Protein 3FYN (pdb70)

Solvent-accessible surface area: 9708 Å² total

Foldseek 3Di:
DDPVVDQLVQKAFDALVCQVVQLVLCVVQVVVVFRFDSVLSSVVVCVCRVDCLQWTKIFGDDPPDGQWIWTKGWDADVQRGIAIEREDTDGHPVRPPPCSRLSRLVVRVVVCVVVVHRYYYYPDVSCVVNVDDDPPDDDDDDPDDDRSD

Structure (mmCIF, N/CA/C/O backbone):
data_3FYN
#
_entry.id   3FYN
#
_cell.length_a   57.827
_cell.length_b   62.374
_cell.length_c   37.247
_cell.angle_alpha   90.000
_cell.angle_beta   90.000
_cell.angle_gamma   90.000
#
_symmetry.space_group_name_H-M   'P 21 21 2'
#
loop_
_entity.id
_entity.type
_entity.pdbx_description
1 polymer 'Integron gene cassette protein HFX_CASS3'
2 non-polymer 'MAGNESIUM ION'
3 non-polymer 'ACETATE ION'
4 water water
#
loop_
_atom_site.group_PDB
_atom_site.id
_atom_site.type_symbol
_atom_site.label_atom_id
_atom_site.label_alt_id
_atom_site.label_comp_id
_atom_site.label_asym_id
_atom_site.label_entity_id
_atom_site.label_seq_id
_atom_site.pdbx_PDB_ins_code
_atom_site.Cartn_x
_atom_site.Cartn_y
_atom_site.Cartn_z
_atom_site.occupancy
_atom_site.B_iso_or_equiv
_atom_site.auth_seq_id
_atom_site.auth_comp_id
_atom_site.auth_asym_id
_atom_site.auth_atom_id
_atom_site.pdbx_PDB_model_num
ATOM 1 N N . ASN A 1 16 ? 34.845 28.146 32.224 1.00 47.83 -5 ASN A N 1
ATOM 2 C CA . ASN A 1 16 ? 34.973 27.059 31.257 1.00 47.36 -5 ASN A CA 1
ATOM 3 C C . ASN A 1 16 ? 34.564 27.476 29.848 1.00 42.81 -5 ASN A C 1
ATOM 4 O O . ASN A 1 16 ? 33.731 28.364 29.669 1.00 44.05 -5 ASN A O 1
ATOM 9 N N . LEU A 1 17 ? 35.156 26.826 28.850 1.00 36.49 -4 LEU A N 1
ATOM 10 C CA . LEU A 1 17 ? 34.921 27.178 27.455 1.00 32.08 -4 LEU A CA 1
ATOM 11 C C . LEU A 1 17 ? 33.641 26.553 26.914 1.00 29.23 -4 LEU A C 1
ATOM 12 O O . LEU A 1 17 ? 33.123 25.590 27.478 1.00 27.90 -4 LEU A O 1
ATOM 17 N N . TYR A 1 18 ? 33.146 27.109 25.812 1.00 27.18 -3 TYR A N 1
ATOM 18 C CA . TYR A 1 18 ? 31.872 26.696 25.230 1.00 26.69 -3 TYR A CA 1
ATOM 19 C C . TYR A 1 18 ? 31.811 25.194 24.957 1.00 24.98 -3 TYR A C 1
ATOM 20 O O . TYR A 1 18 ? 30.845 24.526 25.331 1.00 24.40 -3 TYR A O 1
ATOM 29 N N . PHE A 1 19 ? 32.848 24.663 24.314 1.00 25.22 -2 PHE A N 1
ATOM 30 C CA . PHE A 1 19 ? 32.856 23.255 23.926 1.00 25.14 -2 PHE A CA 1
ATOM 31 C C . PHE A 1 19 ? 32.904 22.337 25.142 1.00 25.91 -2 PHE A C 1
ATOM 32 O O . PHE A 1 19 ? 32.548 21.161 25.055 1.00 26.47 -2 PHE A O 1
ATOM 40 N N . GLN A 1 20 ? 33.336 22.884 26.274 1.00 26.52 -1 GLN A N 1
ATOM 41 C CA . GLN A 1 20 ? 33.447 22.121 27.512 1.00 28.64 -1 GLN A CA 1
ATOM 42 C C . GLN A 1 20 ? 32.118 22.088 28.255 1.00 28.34 -1 GLN A C 1
ATOM 43 O O . GLN A 1 20 ? 31.914 21.265 29.148 1.00 29.97 -1 GLN A O 1
ATOM 49 N N . GLY A 1 21 ? 31.213 22.982 27.870 1.00 26.28 0 GLY A N 1
ATOM 50 C CA . GLY A 1 21 ? 29.928 23.106 28.533 1.00 25.45 0 GLY A CA 1
ATOM 51 C C . GLY A 1 21 ? 28.856 22.247 27.897 1.00 23.65 0 GLY A C 1
ATOM 52 O O . GLY A 1 21 ? 29.141 21.391 27.059 1.00 24.38 0 GLY A O 1
ATOM 53 N N . LEU A 1 22 ? 27.609 22.491 28.283 1.00 20.49 1 LEU A N 1
ATOM 54 C CA . LEU A 1 22 ? 26.511 21.633 27.865 1.00 18.87 1 LEU A CA 1
ATOM 55 C C . LEU A 1 22 ? 25.599 22.242 26.799 1.00 18.37 1 LEU A C 1
ATOM 56 O O . LEU A 1 22 ? 24.687 21.587 26.327 1.00 18.94 1 LEU A O 1
ATOM 61 N N A SER A 1 23 ? 25.845 23.494 26.430 0.70 20.53 2 SER A N 1
ATOM 62 N N B SER A 1 23 ? 25.856 23.486 26.411 0.30 19.27 2 SER A N 1
ATOM 63 C CA A SER A 1 23 ? 25.035 24.142 25.401 0.70 21.59 2 SER A CA 1
ATOM 64 C CA B SER A 1 23 ? 25.021 24.134 25.402 0.30 19.38 2 SER A CA 1
ATOM 65 C C A SER A 1 23 ? 24.976 23.368 24.076 0.70 18.87 2 SER A C 1
ATOM 66 C C B SER A 1 23 ? 24.976 23.387 24.061 0.30 18.62 2 SER A C 1
ATOM 67 O O A SER A 1 23 ? 23.918 23.277 23.463 0.70 19.20 2 SER A O 1
ATOM 68 O O B SER A 1 23 ? 23.929 23.339 23.421 0.30 19.03 2 SER A O 1
ATOM 73 N N . PRO A 1 24 ? 26.108 22.806 23.621 1.00 17.89 3 PRO A N 1
ATOM 74 C CA . PRO A 1 24 ? 26.009 22.041 22.372 1.00 19.44 3 PRO A CA 1
ATOM 75 C C . PRO A 1 24 ? 25.149 20.790 22.512 1.00 19.14 3 PRO A C 1
ATOM 76 O O . PRO A 1 24 ? 24.797 20.179 21.503 1.00 21.57 3 PRO A O 1
ATOM 80 N N . GLN A 1 25 ? 24.825 20.411 23.746 1.00 16.55 4 GLN A N 1
ATOM 81 C CA . GLN A 1 25 ? 24.039 19.205 23.995 1.00 16.48 4 GLN A CA 1
ATOM 82 C C . GLN A 1 25 ? 22.542 19.412 23.791 1.00 15.21 4 GLN A C 1
ATOM 83 O O . GLN A 1 25 ? 21.774 18.452 23.802 1.00 19.13 4 GLN A O 1
ATOM 89 N N . VAL A 1 26 ? 22.121 20.658 23.609 1.00 11.71 5 VAL A N 1
ATOM 90 C CA . VAL A 1 26 ? 20.705 20.935 23.399 1.00 11.59 5 VAL A CA 1
ATOM 91 C C . VAL A 1 26 ? 20.481 21.278 21.930 1.00 13.09 5 VAL A C 1
ATOM 92 O O . VAL A 1 26 ? 20.993 22.285 21.440 1.00 17.17 5 VAL A O 1
ATOM 96 N N . ARG A 1 27 ? 19.724 20.435 21.230 1.00 11.43 6 ARG A N 1
ATOM 97 C CA . ARG A 1 27 ? 19.592 20.547 19.782 1.00 11.07 6 ARG A CA 1
ATOM 98 C C . ARG A 1 27 ? 18.139 20.671 19.353 1.00 11.22 6 ARG A C 1
ATOM 99 O O . ARG A 1 27 ? 17.232 20.186 20.029 1.00 11.19 6 ARG A O 1
ATOM 107 N N . THR A 1 28 ? 17.920 21.306 18.210 1.00 12.25 7 THR A N 1
ATOM 108 C CA . THR A 1 28 ? 16.567 21.444 17.697 1.00 13.76 7 THR A CA 1
ATOM 109 C C . THR A 1 28 ? 16.011 20.073 17.319 1.00 14.14 7 THR A C 1
ATOM 110 O O . THR A 1 28 ? 16.737 19.202 16.834 1.00 16.10 7 THR A O 1
ATOM 114 N N . ALA A 1 29 ? 14.720 19.881 17.565 1.00 13.02 8 ALA A N 1
ATOM 115 C CA . ALA A 1 29 ? 14.057 18.625 17.237 1.00 14.76 8 ALA A CA 1
ATOM 116 C C . ALA A 1 29 ? 13.394 18.716 15.868 1.00 20.12 8 ALA A C 1
ATOM 117 O O . ALA A 1 29 ? 12.942 19.782 15.459 1.00 22.93 8 ALA A O 1
ATOM 119 N N A HIS A 1 30 ? 13.355 17.590 15.162 0.50 20.65 9 HIS A N 1
ATOM 120 N N B HIS A 1 30 ? 13.335 17.591 15.166 0.50 20.53 9 HIS A N 1
ATOM 121 C CA A HIS A 1 30 ? 12.731 17.515 13.845 0.50 22.44 9 HIS A CA 1
ATOM 122 C CA B HIS A 1 30 ? 12.684 17.545 13.865 0.50 22.43 9 HIS A CA 1
ATOM 123 C C A HIS A 1 30 ? 11.680 16.409 13.821 0.50 20.38 9 HIS A C 1
ATOM 124 C C B HIS A 1 30 ? 11.700 16.386 13.808 0.50 19.61 9 HIS A C 1
ATOM 125 O O A HIS A 1 30 ? 11.521 15.676 14.796 0.50 19.37 9 HIS A O 1
ATOM 126 O O B HIS A 1 30 ? 11.605 15.596 14.746 0.50 17.34 9 HIS A O 1
ATOM 139 N N . ILE A 1 31 ? 10.969 16.289 12.703 1.00 21.38 10 ILE A N 1
ATOM 140 C CA . ILE A 1 31 ? 9.900 15.308 12.575 1.00 20.67 10 ILE A CA 1
ATOM 141 C C . ILE A 1 31 ? 10.369 13.879 12.870 1.00 19.32 10 ILE A C 1
ATOM 142 O O . ILE A 1 31 ? 9.633 13.090 13.461 1.00 18.97 10 ILE A O 1
ATOM 147 N N . GLY A 1 32 ? 11.600 13.558 12.486 1.00 16.82 11 GLY A N 1
ATOM 148 C CA . GLY A 1 32 ? 12.132 12.224 12.702 1.00 17.67 11 GLY A CA 1
ATOM 149 C C . GLY A 1 32 ? 12.335 11.890 14.169 1.00 15.89 11 GLY A C 1
ATOM 150 O O . GLY A 1 32 ? 12.547 10.730 14.533 1.00 17.50 11 GLY A O 1
ATOM 151 N N . ASP A 1 33 ? 12.271 12.909 15.019 1.00 14.77 12 ASP A N 1
ATOM 152 C CA . ASP A 1 33 ? 12.469 12.726 16.455 1.00 12.37 12 ASP A CA 1
ATOM 153 C C . ASP A 1 33 ? 11.189 12.365 17.193 1.00 11.97 12 ASP A C 1
ATOM 154 O O . ASP A 1 33 ? 11.218 12.133 18.408 1.00 11.73 12 ASP A O 1
ATOM 159 N N . VAL A 1 34 ? 10.067 12.341 16.483 1.00 14.68 13 VAL A N 1
ATOM 160 C CA . VAL A 1 34 ? 8.784 12.112 17.148 1.00 13.84 13 VAL A CA 1
ATOM 161 C C . VAL A 1 34 ? 8.755 10.809 17.963 1.00 13.58 13 VAL A C 1
ATOM 162 O O . VAL A 1 34 ? 8.293 10.804 19.100 1.00 13.27 13 VAL A O 1
ATOM 166 N N . PRO A 1 35 ? 9.262 9.702 17.399 1.00 14.13 14 PRO A N 1
ATOM 167 C CA . PRO A 1 35 ? 9.231 8.491 18.225 1.00 14.83 14 PRO A CA 1
ATOM 168 C C . PRO A 1 35 ? 9.976 8.639 19.556 1.00 14.28 14 PRO A C 1
ATOM 169 O O . PRO A 1 35 ? 9.483 8.162 20.579 1.00 15.99 14 PRO A O 1
ATOM 173 N N . VAL A 1 36 ? 11.140 9.284 19.547 1.00 12.98 15 VAL A N 1
ATOM 174 C CA . VAL A 1 36 ? 11.883 9.492 20.785 1.00 12.99 15 VAL A CA 1
ATOM 175 C C . VAL A 1 36 ? 11.177 10.498 21.705 1.00 12.87 15 VAL A C 1
ATOM 176 O O . VAL A 1 36 ? 11.129 10.309 22.923 1.00 12.24 15 VAL A O 1
ATOM 180 N N . LEU A 1 37 ? 10.607 11.553 21.125 1.00 12.44 16 LEU A N 1
ATOM 181 C CA . LEU A 1 37 ? 9.861 12.529 21.918 1.00 10.67 16 LEU A CA 1
ATOM 182 C C . LEU A 1 37 ? 8.682 11.878 22.636 1.00 11.09 16 LEU A C 1
ATOM 183 O O . LEU A 1 37 ? 8.412 12.162 23.805 1.00 11.11 16 LEU A O 1
ATOM 188 N N . VAL A 1 38 ? 7.981 11.002 21.927 1.00 11.48 17 VAL A N 1
ATOM 189 C CA . VAL A 1 38 ? 6.855 10.290 22.514 1.00 12.28 17 VAL A CA 1
ATOM 190 C C . VAL A 1 38 ? 7.299 9.383 23.666 1.00 13.51 17 VAL A C 1
ATOM 191 O O . VAL A 1 38 ? 6.643 9.338 24.706 1.00 13.73 17 VAL A O 1
ATOM 195 N N A ARG A 1 39 ? 8.411 8.670 23.487 0.71 13.75 18 ARG A N 1
ATOM 196 N N B ARG A 1 39 ? 8.411 8.674 23.487 0.29 14.44 18 ARG A N 1
ATOM 197 C CA A ARG A 1 39 ? 8.926 7.841 24.571 0.71 14.70 18 ARG A CA 1
ATOM 198 C CA B ARG A 1 39 ? 8.944 7.834 24.558 0.29 15.43 18 ARG A CA 1
ATOM 199 C C A ARG A 1 39 ? 9.286 8.682 25.789 0.71 14.02 18 ARG A C 1
ATOM 200 C C B ARG A 1 39 ? 9.337 8.651 25.784 0.29 14.35 18 ARG A C 1
ATOM 201 O O A ARG A 1 39 ? 8.959 8.325 26.922 0.71 14.83 18 ARG A O 1
ATOM 202 O O B ARG A 1 39 ? 9.078 8.247 26.918 0.29 14.31 18 ARG A O 1
ATOM 217 N N . LEU A 1 40 ? 9.966 9.798 25.555 1.00 13.80 19 LEU A N 1
ATOM 218 C CA . LEU A 1 40 ? 10.376 10.659 26.654 1.00 12.96 19 LEU A CA 1
ATOM 219 C C . LEU A 1 40 ? 9.159 11.233 27.382 1.00 12.27 19 LEU A C 1
ATOM 220 O O . LEU A 1 40 ? 9.112 11.244 28.613 1.00 13.84 19 LEU A O 1
ATOM 233 N N A SER A 1 42 ? 6.280 9.903 27.498 0.50 13.33 21 SER A N 1
ATOM 234 N N B SER A 1 42 ? 6.282 9.909 27.490 0.50 13.81 21 SER A N 1
ATOM 235 C CA A SER A 1 42 ? 5.656 8.771 28.179 0.50 14.62 21 SER A CA 1
ATOM 236 C CA B SER A 1 42 ? 5.668 8.772 28.161 0.50 15.55 21 SER A CA 1
ATOM 237 C C A SER A 1 42 ? 6.360 8.479 29.499 0.50 14.47 21 SER A C 1
ATOM 238 C C B SER A 1 42 ? 6.357 8.521 29.498 0.50 14.77 21 SER A C 1
ATOM 239 O O A SER A 1 42 ? 5.717 8.153 30.500 0.50 15.50 21 SER A O 1
ATOM 240 O O B SER A 1 42 ? 5.700 8.275 30.511 0.50 15.42 21 SER A O 1
ATOM 245 N N . GLU A 1 43 ? 7.684 8.600 29.502 1.00 14.50 22 GLU A N 1
ATOM 246 C CA . GLU A 1 43 ? 8.453 8.394 30.727 1.00 16.24 22 GLU A CA 1
ATOM 247 C C . GLU A 1 43 ? 8.124 9.481 31.743 1.00 16.94 22 GLU A C 1
ATOM 248 O O . GLU A 1 43 ? 7.920 9.208 32.927 1.00 19.20 22 GLU A O 1
ATOM 254 N N . PHE A 1 44 ? 8.082 10.718 31.257 1.00 16.02 23 PHE A N 1
ATOM 255 C CA . PHE A 1 44 ? 7.742 11.892 32.050 1.00 15.14 23 PHE A CA 1
ATOM 256 C C . PHE A 1 44 ? 6.383 11.677 32.723 1.00 16.57 23 PHE A C 1
ATOM 257 O O . PHE A 1 44 ? 6.224 11.883 33.929 1.00 16.68 23 PHE A O 1
ATOM 265 N N . TYR A 1 45 ? 5.407 11.239 31.938 1.00 16.65 24 TYR A N 1
ATOM 266 C CA . TYR A 1 45 ? 4.077 10.968 32.466 1.00 17.53 24 TYR A CA 1
ATOM 267 C C . TYR A 1 45 ? 4.029 9.784 33.432 1.00 19.36 24 TYR A C 1
ATOM 268 O O . TYR A 1 45 ? 3.332 9.834 34.452 1.00 19.83 24 TYR A O 1
ATOM 277 N N A GLN A 1 46 ? 4.766 8.725 33.120 0.51 21.73 25 GLN A N 1
ATOM 278 N N B GLN A 1 46 ? 4.762 8.722 33.113 0.49 20.81 25 GLN A N 1
ATOM 279 C CA A GLN A 1 46 ? 4.782 7.552 33.988 0.51 25.68 25 GLN A CA 1
ATOM 280 C CA B GLN A 1 46 ? 4.798 7.547 33.980 0.49 23.84 25 GLN A CA 1
ATOM 281 C C A GLN A 1 46 ? 5.362 7.898 35.356 0.51 26.65 25 GLN A C 1
ATOM 282 C C B GLN A 1 46 ? 5.347 7.914 35.353 0.49 25.48 25 GLN A C 1
ATOM 283 O O A GLN A 1 46 ? 4.920 7.371 36.376 0.51 27.11 25 GLN A O 1
ATOM 284 O O B GLN A 1 46 ? 4.871 7.419 36.373 0.49 25.56 25 GLN A O 1
ATOM 295 N N . GLU A 1 47 ? 6.344 8.794 35.373 1.00 27.74 26 GLU A N 1
ATOM 296 C CA . GLU A 1 47 ? 6.962 9.223 36.624 1.00 29.82 26 GLU A CA 1
ATOM 297 C C . GLU A 1 47 ? 5.945 9.921 37.521 1.00 32.79 26 GLU A C 1
ATOM 298 O O . GLU A 1 47 ? 6.064 9.897 38.748 1.00 34.13 26 GLU A O 1
ATOM 304 N N . ALA A 1 48 ? 4.943 10.538 36.902 1.00 33.21 27 ALA A N 1
ATOM 305 C CA . ALA A 1 48 ? 3.887 11.217 37.642 1.00 34.40 27 ALA A CA 1
ATOM 306 C C . ALA A 1 48 ? 2.717 10.275 37.924 1.00 35.29 27 ALA A C 1
ATOM 307 O O . ALA A 1 48 ? 1.754 10.650 38.592 1.00 37.28 27 ALA A O 1
ATOM 309 N N . GLY A 1 49 ? 2.808 9.052 37.410 1.00 33.60 28 GLY A N 1
ATOM 310 C CA . GLY A 1 49 ? 1.785 8.046 37.636 1.00 32.86 28 GLY A CA 1
ATOM 311 C C . GLY A 1 49 ? 0.676 8.059 36.599 1.00 32.43 28 GLY A C 1
ATOM 312 O O . GLY A 1 49 ? -0.406 7.517 36.829 1.00 33.07 28 GLY A O 1
ATOM 313 N N . PHE A 1 50 ? 0.944 8.675 35.451 1.00 30.85 29 PHE A N 1
ATOM 314 C CA . PHE A 1 50 ? -0.054 8.766 34.391 1.00 30.24 29 PHE A CA 1
ATOM 315 C C . PHE A 1 50 ? 0.300 7.888 33.200 1.00 28.98 29 PHE A C 1
ATOM 316 O O . PHE A 1 50 ? 1.474 7.661 32.902 1.00 28.60 29 PHE A O 1
ATOM 324 N N . ALA A 1 51 ? -0.728 7.406 32.514 1.00 27.23 30 ALA A N 1
ATOM 325 C CA . ALA A 1 51 ? -0.544 6.691 31.264 1.00 26.97 30 ALA A CA 1
ATOM 326 C C . ALA A 1 51 ? -0.777 7.673 30.127 1.00 25.91 30 ALA A C 1
ATOM 327 O O . ALA A 1 51 ? -1.741 8.433 30.143 1.00 31.16 30 ALA A O 1
ATOM 329 N N . LEU A 1 52 ? 0.116 7.660 29.147 1.00 22.01 31 LEU A N 1
ATOM 330 C CA . LEU A 1 52 ? 0.038 8.585 28.031 1.00 19.24 31 LEU A CA 1
ATOM 331 C C . LEU A 1 52 ? -0.326 7.840 26.757 1.00 17.89 31 LEU A C 1
ATOM 332 O O . LEU A 1 52 ? 0.433 6.992 26.296 1.00 18.66 31 LEU A O 1
ATOM 337 N N . PRO A 1 53 ? -1.500 8.142 26.188 1.00 17.41 32 PRO A N 1
ATOM 338 C CA . PRO A 1 53 ? -1.888 7.528 24.913 1.00 17.60 32 PRO A CA 1
ATOM 339 C C . PRO A 1 53 ? -0.910 7.888 23.799 1.00 17.63 32 PRO A C 1
ATOM 340 O O . PRO A 1 53 ? -0.601 9.064 23.581 1.00 16.99 32 PRO A O 1
ATOM 344 N N A HIS A 1 54 ? -0.438 6.853 23.111 0.47 18.85 33 HIS A N 1
ATOM 345 N N B HIS A 1 54 ? -0.411 6.889 23.083 0.53 19.27 33 HIS A N 1
ATOM 346 C CA A HIS A 1 54 ? 0.532 6.969 22.031 0.47 19.12 33 HIS A CA 1
ATOM 347 C CA B HIS A 1 54 ? 0.606 7.161 22.073 0.53 19.65 33 HIS A CA 1
ATOM 348 C C A HIS A 1 54 ? 0.065 7.931 20.943 0.47 17.57 33 HIS A C 1
ATOM 349 C C B HIS A 1 54 ? 0.095 7.947 20.864 0.53 17.86 33 HIS A C 1
ATOM 350 O O A HIS A 1 54 ? 0.784 8.857 20.566 0.47 15.77 33 HIS A O 1
ATOM 351 O O B HIS A 1 54 ? 0.820 8.783 20.324 0.53 16.12 33 HIS A O 1
ATOM 364 N N . ASP A 1 55 ? -1.144 7.695 20.443 1.00 16.87 34 ASP A N 1
ATOM 365 C CA . ASP A 1 55 ? -1.720 8.487 19.361 1.00 17.07 34 ASP A CA 1
ATOM 366 C C . ASP A 1 55 ? -1.782 9.975 19.709 1.00 14.95 34 ASP A C 1
ATOM 367 O O . ASP A 1 55 ? -1.427 10.820 18.892 1.00 15.02 34 ASP A O 1
ATOM 372 N N . ALA A 1 56 ? -2.244 10.284 20.918 1.00 13.74 35 ALA A N 1
ATOM 373 C CA . ALA A 1 56 ? -2.392 11.671 21.351 1.00 14.73 35 ALA A CA 1
ATOM 374 C C . ALA A 1 56 ? -1.038 12.372 21.416 1.00 13.75 35 ALA A C 1
ATOM 375 O O . ALA A 1 56 ? -0.910 13.538 21.037 1.00 15.28 35 ALA A O 1
ATOM 377 N N . ALA A 1 57 ? -0.029 11.658 21.903 1.00 12.07 36 ALA A N 1
ATOM 378 C CA . ALA A 1 57 ? 1.316 12.212 21.985 1.00 13.47 36 ALA A CA 1
ATOM 379 C C . ALA A 1 57 ? 1.878 12.496 20.593 1.00 12.74 36 ALA A C 1
ATOM 380 O O . ALA A 1 57 ? 2.436 13.568 20.347 1.00 12.79 36 ALA A O 1
ATOM 382 N N . ILE A 1 58 ? 1.729 11.534 19.687 1.00 10.98 37 ILE A N 1
ATOM 383 C CA . ILE A 1 58 ? 2.180 11.705 18.311 1.00 12.83 37 ILE A CA 1
ATOM 384 C C . ILE A 1 58 ? 1.503 12.920 17.691 1.00 14.69 37 ILE A C 1
ATOM 385 O O . ILE A 1 58 ? 2.155 13.781 17.090 1.00 14.29 37 ILE A O 1
ATOM 390 N N . ARG A 1 59 ? 0.187 12.987 17.851 1.00 15.74 38 ARG A N 1
ATOM 391 C CA . ARG A 1 59 ? -0.595 14.088 17.307 1.00 16.97 38 ARG A CA 1
ATOM 392 C C . ARG A 1 59 ? -0.072 15.443 17.792 1.00 16.29 38 ARG A C 1
ATOM 393 O O . ARG A 1 59 ? 0.114 16.371 16.997 1.00 15.43 38 ARG A O 1
ATOM 401 N N . ALA A 1 60 ? 0.176 15.548 19.093 1.00 14.06 39 ALA A N 1
ATOM 402 C CA . ALA A 1 60 ? 0.615 16.805 19.691 1.00 14.41 39 ALA A CA 1
ATOM 403 C C . ALA A 1 60 ? 1.990 17.236 19.186 1.00 13.57 39 ALA A C 1
ATOM 404 O O . ALA A 1 60 ? 2.177 18.388 18.782 1.00 14.53 39 ALA A O 1
ATOM 406 N N . PHE A 1 61 ? 2.953 16.319 19.200 1.00 10.96 40 PHE A N 1
ATOM 407 C CA . PHE A 1 61 ? 4.298 16.668 18.755 1.00 11.50 40 PHE A CA 1
ATOM 408 C C . PHE A 1 61 ? 4.296 17.025 17.272 1.00 12.86 40 PHE A C 1
ATOM 409 O O . PHE A 1 61 ? 4.955 17.971 16.857 1.00 12.47 40 PHE A O 1
ATOM 417 N N . LYS A 1 62 ? 3.544 16.277 16.476 1.00 14.69 41 LYS A N 1
ATOM 418 C CA . LYS A 1 62 ? 3.476 16.559 15.051 1.00 14.59 41 LYS A CA 1
ATOM 419 C C . LYS A 1 62 ? 2.827 17.906 14.778 1.00 14.08 41 LYS A C 1
ATOM 420 O O . LYS A 1 62 ? 3.260 18.632 13.893 1.00 15.68 41 LYS A O 1
ATOM 426 N N . ALA A 1 63 ? 1.796 18.240 15.545 1.00 16.45 42 ALA A N 1
ATOM 427 C CA . ALA A 1 63 ? 1.128 19.523 15.380 1.00 17.64 42 ALA A CA 1
ATOM 428 C C . ALA A 1 63 ? 2.097 20.673 15.619 1.00 16.74 42 ALA A C 1
ATOM 429 O O . ALA A 1 63 ? 2.141 21.638 14.851 1.00 19.15 42 ALA A O 1
ATOM 431 N N . LEU A 1 64 ? 2.864 20.576 16.697 1.00 16.02 43 LEU A N 1
ATOM 432 C CA . LEU A 1 64 ? 3.776 21.641 17.061 1.00 16.20 43 LEU A CA 1
ATOM 433 C C . LEU A 1 64 ? 4.936 21.724 16.069 1.00 16.89 43 LEU A C 1
ATOM 434 O O . LEU A 1 64 ? 5.293 22.809 15.623 1.00 19.58 43 LEU A O 1
ATOM 439 N N . LEU A 1 65 ? 5.510 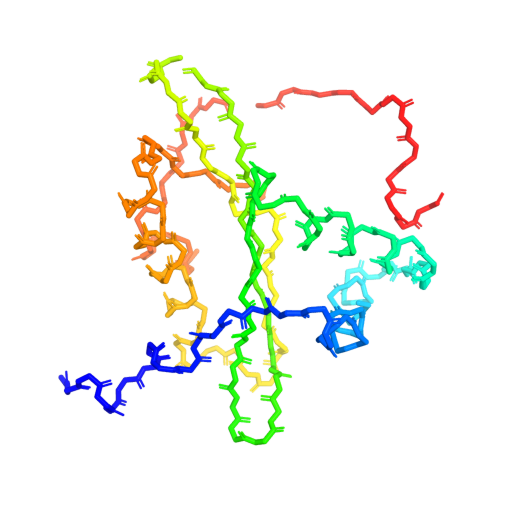20.578 15.708 1.00 17.56 44 LEU A N 1
ATOM 440 C CA . LEU A 1 65 ? 6.611 20.552 14.748 1.00 18.94 44 LEU A CA 1
ATOM 441 C C . LEU A 1 65 ? 6.176 21.008 13.356 1.00 21.04 44 LEU A C 1
ATOM 442 O O . LEU A 1 65 ? 6.991 21.489 12.573 1.00 22.34 44 LEU A O 1
ATOM 447 N N . GLY A 1 66 ? 4.890 20.861 13.052 1.00 20.19 45 GLY A N 1
ATOM 448 C CA . GLY A 1 66 ? 4.372 21.226 11.744 1.00 22.05 45 GLY A CA 1
ATOM 449 C C . GLY A 1 66 ? 4.057 22.702 11.589 1.00 22.91 45 GLY A C 1
ATOM 450 O O . GLY A 1 66 ? 3.865 23.194 10.476 1.00 25.05 45 GLY A O 1
ATOM 451 N N . LYS A 1 67 ? 4.010 23.419 12.705 1.00 21.87 46 LYS A N 1
ATOM 452 C CA . LYS A 1 67 ? 3.662 24.835 12.676 1.00 21.86 46 LYS A CA 1
ATOM 453 C C . LYS A 1 67 ? 4.562 25.626 13.618 1.00 19.79 46 LYS A C 1
ATOM 454 O O . LYS A 1 67 ? 4.230 25.821 14.782 1.00 18.30 46 LYS A O 1
ATOM 460 N N . PRO A 1 68 ? 5.722 26.067 13.114 1.00 20.41 47 PRO A N 1
ATOM 461 C CA . PRO A 1 68 ? 6.730 26.796 13.894 1.00 21.72 47 PRO A CA 1
ATOM 462 C C . PRO A 1 68 ? 6.174 28.024 14.612 1.00 21.17 47 PRO A C 1
ATOM 463 O O . PRO A 1 68 ? 6.727 28.428 15.634 1.00 21.28 47 PRO A O 1
ATOM 467 N N . ASP A 1 69 ? 5.093 28.601 14.097 1.00 20.34 48 ASP A N 1
ATOM 468 C CA . ASP A 1 69 ? 4.470 29.742 14.758 1.00 20.37 48 ASP A CA 1
ATOM 469 C C . ASP A 1 69 ? 3.987 29.373 16.154 1.00 19.05 48 ASP A C 1
ATOM 470 O O . ASP A 1 69 ? 3.852 30.235 17.023 1.00 21.51 48 ASP A O 1
ATOM 475 N N . LEU A 1 70 ? 3.726 28.086 16.363 1.00 14.78 49 LEU A N 1
ATOM 476 C CA . LEU A 1 70 ? 3.205 27.606 17.637 1.00 14.54 49 LEU A CA 1
ATOM 477 C C . LEU A 1 70 ? 4.296 27.461 18.690 1.00 13.45 49 LEU A C 1
ATOM 478 O O . LEU A 1 70 ? 4.020 27.487 19.885 1.00 14.68 49 LEU A O 1
ATOM 483 N N . GLY A 1 71 ? 5.538 27.302 18.251 1.00 13.45 50 GLY A N 1
ATOM 484 C CA . GLY A 1 71 ? 6.624 27.107 19.190 1.00 13.89 50 GLY A CA 1
ATOM 485 C C . GLY A 1 71 ? 7.723 26.217 18.655 1.00 11.23 50 GLY A C 1
ATOM 486 O O . GLY A 1 71 ? 7.829 26.008 17.444 1.00 12.79 50 GLY A O 1
ATOM 487 N N . ARG A 1 72 ? 8.542 25.698 19.564 1.00 10.92 51 ARG A N 1
ATOM 488 C CA . ARG A 1 72 ? 9.750 24.971 19.193 1.00 10.48 51 ARG A CA 1
ATOM 489 C C . ARG A 1 72 ? 10.016 23.866 20.195 1.00 9.35 51 ARG A C 1
ATOM 490 O O . ARG A 1 72 ? 9.650 23.978 21.358 1.00 10.14 51 ARG A O 1
ATOM 498 N N . ILE A 1 73 ? 10.696 22.817 19.744 1.00 9.68 52 ILE A N 1
ATOM 499 C CA . ILE A 1 73 ? 11.089 21.724 20.620 1.00 10.77 52 ILE A CA 1
ATOM 500 C C . ILE A 1 73 ? 12.589 21.487 20.477 1.00 9.56 52 ILE A C 1
ATOM 501 O O . ILE A 1 73 ? 13.125 21.527 19.370 1.00 9.56 52 ILE A O 1
ATOM 506 N N . TRP A 1 74 ? 13.260 21.262 21.603 1.00 10.62 53 TRP A N 1
ATOM 507 C CA . TRP A 1 74 ? 14.668 20.870 21.609 1.00 9.40 53 TRP A CA 1
ATOM 508 C C . TRP A 1 74 ? 14.820 19.534 22.321 1.00 10.35 53 TRP A C 1
ATOM 509 O O . TRP A 1 74 ? 14.076 19.238 23.261 1.00 12.01 53 TRP A O 1
ATOM 520 N N . LEU A 1 75 ? 15.792 18.740 21.877 1.00 9.47 54 LEU A N 1
ATOM 521 C CA . LEU A 1 75 ? 16.152 17.503 22.549 1.00 9.79 54 LEU A CA 1
ATOM 522 C C . LEU A 1 75 ? 17.455 17.723 23.291 1.00 10.29 54 LEU A C 1
ATOM 523 O O . LEU A 1 75 ? 18.292 18.527 22.873 1.00 11.52 54 LEU A O 1
ATOM 528 N N . ILE A 1 76 ? 17.610 17.012 24.400 1.00 9.98 55 ILE A N 1
ATOM 529 C CA . ILE A 1 76 ? 18.791 17.126 25.234 1.00 11.28 55 ILE A CA 1
ATOM 530 C C . ILE A 1 76 ? 19.580 15.846 25.059 1.00 14.85 55 ILE A C 1
ATOM 531 O O . ILE A 1 76 ? 19.083 14.760 25.353 1.00 16.45 55 ILE A O 1
ATOM 536 N N . ALA A 1 77 ? 20.799 15.983 24.551 1.00 17.33 56 ALA A N 1
ATOM 537 C CA . ALA A 1 77 ? 21.600 14.833 24.150 1.00 19.80 56 ALA A CA 1
ATOM 538 C C . ALA A 1 77 ? 22.705 14.500 25.140 1.00 22.87 56 ALA A C 1
ATOM 539 O O . ALA A 1 77 ? 23.307 15.382 25.744 1.00 25.04 56 ALA A O 1
ATOM 541 N N . GLU A 1 78 ? 22.959 13.209 25.295 1.00 22.09 57 GLU A N 1
ATOM 542 C CA . GLU A 1 78 ? 24.095 12.727 26.063 1.00 24.73 57 GLU A CA 1
ATOM 543 C C . GLU A 1 78 ? 24.590 11.479 25.349 1.00 25.03 57 GLU A C 1
ATOM 544 O O . GLU A 1 78 ? 23.859 10.500 25.238 1.00 26.18 57 GLU A O 1
ATOM 550 N N . GLY A 1 79 ? 25.819 11.518 24.843 1.00 27.73 58 GLY A N 1
ATOM 551 C CA . GLY A 1 79 ? 26.342 10.410 24.062 1.00 28.85 58 GLY A CA 1
ATOM 552 C C . GLY A 1 79 ? 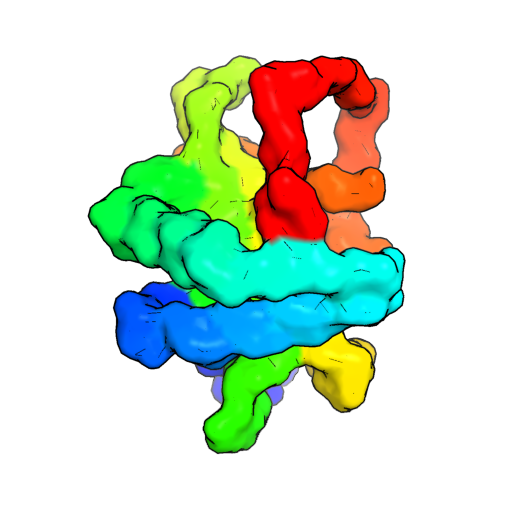25.502 10.145 22.824 1.00 28.87 58 GLY A C 1
ATOM 553 O O . GLY A 1 79 ? 25.274 11.045 22.015 1.00 31.50 58 GLY A O 1
ATOM 554 N N . THR A 1 80 ? 25.022 8.912 22.682 1.00 27.33 59 THR A N 1
ATOM 555 C CA . THR A 1 80 ? 24.214 8.536 21.523 1.00 26.89 59 THR A CA 1
ATOM 556 C C . THR A 1 80 ? 22.713 8.575 21.805 1.00 26.81 59 THR A C 1
ATOM 557 O O . THR A 1 80 ? 21.919 8.061 21.019 1.00 29.44 59 THR A O 1
ATOM 561 N N . GLU A 1 81 ? 22.329 9.184 22.920 1.00 24.62 60 GLU A N 1
ATOM 562 C CA . GLU A 1 81 ? 20.937 9.178 23.346 1.00 24.81 60 GLU A CA 1
ATOM 563 C C . GLU A 1 81 ? 20.394 10.569 23.615 1.00 18.73 60 GLU A C 1
ATOM 564 O O . GLU A 1 81 ? 21.105 11.450 24.092 1.00 19.61 60 GLU A O 1
ATOM 570 N N . SER A 1 82 ? 19.115 10.752 23.327 1.00 15.64 61 SER A N 1
ATOM 571 C CA . SER A 1 82 ? 18.396 11.890 23.862 1.00 13.45 61 SER A CA 1
ATOM 572 C C . SER A 1 82 ? 17.942 11.476 25.250 1.00 14.25 61 SER A C 1
ATOM 573 O O . SER A 1 82 ? 17.321 10.423 25.416 1.00 18.08 61 SER A O 1
ATOM 576 N N . VAL A 1 83 ? 18.266 12.293 26.245 1.00 12.76 62 VAL A N 1
ATOM 577 C CA . VAL A 1 83 ? 17.921 11.980 27.627 1.00 14.37 62 VAL A CA 1
ATOM 578 C C . VAL A 1 83 ? 16.927 12.980 28.208 1.00 15.25 62 VAL A C 1
ATOM 579 O O . VAL A 1 83 ? 16.621 12.944 29.396 1.00 18.18 62 VAL A O 1
ATOM 583 N N . GLY A 1 84 ? 16.428 13.876 27.367 1.00 13.21 63 GLY A N 1
ATOM 584 C CA . GLY A 1 84 ? 15.451 14.848 27.810 1.00 12.72 63 GLY A CA 1
ATOM 585 C C . GLY A 1 84 ? 14.951 15.701 26.668 1.00 11.29 63 GLY A C 1
ATOM 586 O O . GLY A 1 84 ? 15.416 15.577 25.535 1.00 11.36 63 GLY A O 1
ATOM 587 N N . TYR A 1 85 ? 13.986 16.566 26.963 1.00 9.52 64 TYR A N 1
ATOM 588 C CA . TYR A 1 85 ? 13.494 17.499 25.965 1.00 9.10 64 TYR A CA 1
ATOM 589 C C . TYR A 1 85 ? 12.853 18.695 26.632 1.00 9.40 64 TYR A C 1
ATOM 590 O O . TYR A 1 85 ? 12.541 18.675 27.827 1.00 11.59 64 TYR A O 1
ATOM 599 N N . ILE A 1 86 ? 12.677 19.749 25.853 1.00 8.29 65 ILE A N 1
ATOM 600 C CA . ILE A 1 86 ? 12.032 20.955 26.350 1.00 8.12 65 ILE A CA 1
ATOM 601 C C . ILE A 1 86 ? 11.192 21.557 25.240 1.00 8.96 65 ILE A C 1
ATOM 602 O O . ILE A 1 86 ? 11.593 21.565 24.070 1.00 8.87 65 ILE A O 1
ATOM 607 N N . VAL A 1 87 ? 10.014 22.046 25.611 1.00 9.27 66 VAL A N 1
ATOM 608 C CA . VAL A 1 87 ? 9.069 22.581 24.651 1.00 9.61 66 VAL A CA 1
ATOM 609 C C . VAL A 1 87 ? 8.783 24.041 24.950 1.00 9.17 66 VAL A C 1
ATOM 610 O O . VAL A 1 87 ? 8.426 24.392 26.070 1.00 9.74 66 VAL A O 1
ATOM 614 N N . LEU A 1 88 ? 8.948 24.883 23.938 1.00 8.50 67 LEU A N 1
ATOM 615 C CA . LEU A 1 88 ? 8.574 26.291 24.009 1.00 8.22 67 LEU A CA 1
ATOM 616 C C . LEU A 1 88 ? 7.287 26.503 23.221 1.00 9.37 67 LEU A C 1
ATOM 617 O O . LEU A 1 88 ? 7.206 26.143 22.047 1.00 10.12 67 LEU A O 1
ATOM 622 N N . THR A 1 89 ? 6.272 27.082 23.854 1.00 9.60 68 THR A N 1
ATOM 623 C CA . THR A 1 89 ? 5.087 27.481 23.101 1.00 9.43 68 THR A CA 1
ATOM 624 C C . THR A 1 89 ? 4.938 28.993 23.128 1.00 11.11 68 THR A C 1
ATOM 625 O O . THR A 1 89 ? 5.409 29.650 24.056 1.00 11.75 68 THR A O 1
ATOM 629 N N . LEU A 1 90 ? 4.299 29.530 22.093 1.00 14.27 69 LEU A N 1
ATOM 630 C CA . LEU A 1 90 ? 4.240 30.969 21.865 1.00 15.26 69 LEU A CA 1
ATOM 631 C C . LEU A 1 90 ? 2.806 31.466 21.829 1.00 18.26 69 LEU A C 1
ATOM 632 O O . LEU A 1 90 ? 1.921 30.786 21.318 1.00 19.86 69 LEU A O 1
ATOM 637 N N . GLY A 1 91 ? 2.589 32.663 22.362 1.00 18.65 70 GLY A N 1
ATOM 638 C CA . GLY A 1 91 ? 1.273 33.274 22.357 1.00 18.39 70 GLY A CA 1
ATOM 639 C C . GLY A 1 91 ? 1.381 34.780 22.477 1.00 18.43 70 GLY A C 1
ATOM 640 O O . GLY A 1 91 ? 2.359 35.307 22.998 1.00 21.71 70 GLY A O 1
ATOM 641 N N . PHE A 1 92 ? 0.379 35.488 21.983 1.00 13.30 71 PHE A N 1
ATOM 642 C CA . PHE A 1 92 ? 0.402 36.937 22.083 1.00 13.45 71 PHE A CA 1
ATOM 643 C C . PHE A 1 92 ? 0.108 37.422 23.496 1.00 12.67 71 PHE A C 1
ATOM 644 O O . PHE A 1 92 ? -0.642 36.789 24.242 1.00 14.48 71 PHE A O 1
ATOM 652 N N . SER A 1 93 ? 0.689 38.566 23.841 1.00 12.05 72 SER A N 1
ATOM 653 C CA . SER A 1 93 ? 0.517 39.173 25.155 1.00 11.87 72 SER A CA 1
ATOM 654 C C . SER A 1 93 ? 0.272 40.673 25.024 1.00 12.28 72 SER A C 1
ATOM 655 O O . SER A 1 93 ? 1.137 41.408 24.543 1.00 13.43 72 SER A O 1
ATOM 666 N N . GLU A 1 95 ? 0.080 42.616 27.526 1.00 14.94 74 GLU A N 1
ATOM 667 C CA . GLU A 1 95 ? 0.921 43.234 28.544 1.00 15.47 74 GLU A CA 1
ATOM 668 C C . GLU A 1 95 ? 2.260 43.667 27.953 1.00 15.46 74 GLU A C 1
ATOM 669 O O . GLU A 1 95 ? 2.807 44.704 28.327 1.00 17.00 74 GLU A O 1
ATOM 675 N N . TYR A 1 96 ? 2.776 42.872 27.020 1.00 13.17 75 TYR A N 1
ATOM 676 C CA . TYR A 1 96 ? 4.074 43.155 26.412 1.00 13.88 75 TYR A CA 1
ATOM 677 C C . TYR A 1 96 ? 3.975 43.681 24.985 1.00 14.62 75 TYR A C 1
ATOM 678 O O . TYR A 1 96 ? 4.978 44.085 24.398 1.00 15.93 75 TYR A O 1
ATOM 687 N N . GLY A 1 97 ? 2.765 43.689 24.436 1.00 12.76 76 GLY A N 1
ATOM 688 C CA . GLY A 1 97 ? 2.563 44.119 23.066 1.00 14.94 76 GLY A CA 1
ATOM 689 C C . GLY A 1 97 ? 3.345 43.273 22.082 1.00 15.60 76 GLY A C 1
ATOM 690 O O . GLY A 1 97 ? 3.878 43.769 21.093 1.00 21.27 76 GLY A O 1
ATOM 6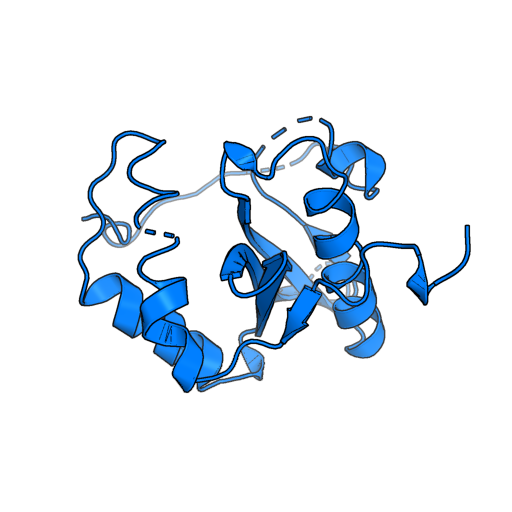91 N N . GLY A 1 98 ? 3.424 41.979 22.354 1.00 13.78 77 GLY A N 1
ATOM 692 C CA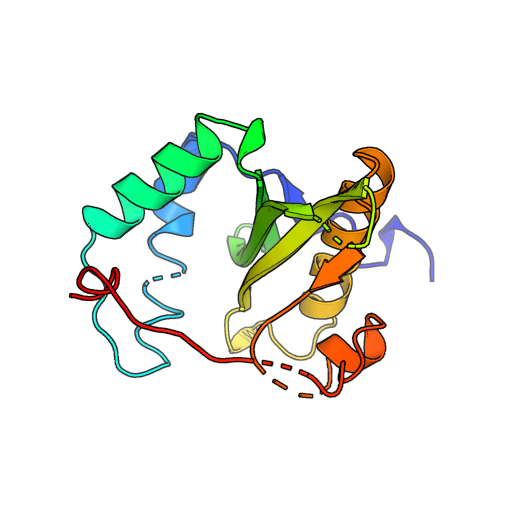 . GLY A 1 98 ? 4.122 41.073 21.467 1.00 14.97 77 GLY A CA 1
ATOM 693 C C . GLY A 1 98 ? 4.006 39.650 21.967 1.00 14.13 77 GLY A C 1
ATOM 694 O O . GLY A 1 98 ? 3.208 39.355 22.861 1.00 12.98 77 GLY A O 1
ATOM 695 N N . LEU A 1 99 ? 4.805 38.760 21.395 1.00 13.52 78 LEU A N 1
ATOM 696 C CA . LEU A 1 99 ? 4.771 37.365 21.803 1.00 14.31 78 LEU A CA 1
ATOM 697 C C . LEU A 1 99 ? 5.372 37.160 23.185 1.00 13.75 78 LEU A C 1
ATOM 698 O O . LEU A 1 99 ? 6.352 37.801 23.559 1.00 13.51 78 LEU A O 1
ATOM 703 N N . ARG A 1 100 ? 4.771 36.262 23.947 1.00 11.96 79 ARG A N 1
ATOM 704 C CA . ARG A 1 100 ? 5.422 35.735 25.128 1.00 13.29 79 ARG A CA 1
ATOM 705 C C . ARG A 1 100 ? 5.546 34.240 24.935 1.00 12.12 79 ARG A C 1
ATOM 706 O O . ARG A 1 100 ? 4.833 33.647 24.126 1.00 14.84 79 ARG A O 1
ATOM 714 N N . GLY A 1 101 ? 6.461 33.632 25.671 1.00 10.71 80 GLY A N 1
ATOM 715 C CA . GLY A 1 101 ? 6.685 32.208 25.540 1.00 9.55 80 GLY A CA 1
ATOM 716 C C . GLY A 1 101 ? 6.444 31.487 26.842 1.00 10.96 80 GLY A C 1
ATOM 717 O O . GLY A 1 101 ? 6.503 32.086 27.918 1.00 12.07 80 GLY A O 1
ATOM 718 N N . PHE A 1 102 ? 6.154 30.194 26.732 1.00 9.96 81 PHE A N 1
ATOM 719 C CA . PHE A 1 102 ? 6.040 29.320 27.886 1.00 10.93 81 PHE A CA 1
ATOM 720 C C . PHE A 1 102 ? 6.991 28.148 27.740 1.00 10.30 81 PHE A C 1
ATOM 721 O O . PHE A 1 102 ? 7.108 27.561 26.652 1.00 10.01 81 PHE A O 1
ATOM 729 N N . VAL A 1 103 ? 7.665 27.804 28.833 1.00 10.54 82 VAL A N 1
ATOM 730 C CA . VAL A 1 103 ? 8.319 26.506 28.925 1.00 9.40 82 VAL A CA 1
ATOM 731 C C . VAL A 1 103 ? 7.186 25.531 29.230 1.00 10.88 82 VAL A C 1
ATOM 732 O O . VAL A 1 103 ? 6.799 25.335 30.382 1.00 12.41 82 VAL A O 1
ATOM 736 N N . ASP A 1 104 ? 6.629 24.967 28.168 1.00 10.85 83 ASP A N 1
ATOM 737 C CA . ASP A 1 104 ? 5.358 24.262 28.236 1.00 11.50 83 ASP A CA 1
ATOM 738 C C . ASP A 1 104 ? 5.505 22.848 28.779 1.00 11.89 83 ASP A C 1
ATOM 739 O O . ASP A 1 104 ? 4.617 22.347 29.457 1.00 16.73 83 ASP A O 1
ATOM 744 N N . ASP A 1 105 ? 6.626 22.208 28.470 1.00 11.22 84 ASP A N 1
ATOM 745 C CA . ASP A 1 105 ? 6.964 20.920 29.062 1.00 12.11 84 ASP A CA 1
ATOM 746 C C . ASP A 1 105 ? 8.479 20.821 29.112 1.00 12.70 84 ASP A C 1
ATOM 747 O O . ASP A 1 105 ? 9.175 21.412 28.289 1.00 14.12 84 ASP A O 1
ATOM 752 N N . PHE A 1 106 ? 8.984 20.077 30.084 1.00 11.35 85 PHE A N 1
ATOM 753 C CA . PHE A 1 106 ? 10.410 20.061 30.362 1.00 11.70 85 PHE A CA 1
ATOM 754 C C . PHE A 1 106 ? 10.699 18.794 31.141 1.00 10.89 85 PHE A C 1
ATOM 755 O O . PHE A 1 106 ? 10.193 18.602 32.246 1.00 13.87 85 PHE A O 1
ATOM 763 N N 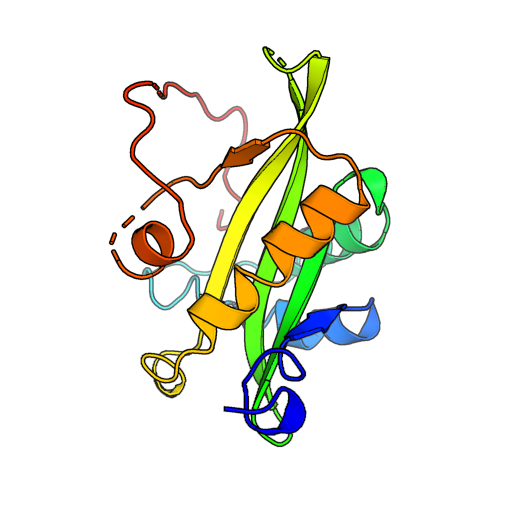. PHE A 1 107 ? 11.504 17.919 30.551 1.00 11.38 86 PHE A N 1
ATOM 764 C CA . PHE A 1 107 ? 11.806 16.632 31.162 1.00 12.42 86 PHE A CA 1
ATOM 765 C C . PHE A 1 107 ? 13.256 16.252 30.932 1.00 13.03 86 PHE A C 1
ATOM 766 O O . PHE A 1 107 ? 13.753 16.304 29.806 1.00 13.95 86 PHE A O 1
ATOM 774 N N . VAL A 1 108 ? 13.926 15.873 32.013 1.00 11.45 87 VAL A N 1
ATOM 775 C CA . VAL A 1 108 ? 15.235 15.243 31.934 1.00 12.57 87 VAL A CA 1
ATOM 776 C C . VAL A 1 108 ? 15.125 13.898 32.647 1.00 13.34 87 VAL A C 1
ATOM 777 O O . VAL A 1 108 ? 14.607 13.838 33.758 1.00 13.84 87 VAL A O 1
ATOM 781 N N . ARG A 1 109 ? 15.586 12.824 32.009 1.00 13.51 88 ARG A N 1
ATOM 782 C CA . ARG A 1 109 ? 15.540 11.500 32.620 1.00 15.66 88 ARG A CA 1
ATOM 783 C C . ARG A 1 109 ? 16.204 11.536 33.991 1.00 15.12 88 ARG A C 1
ATOM 784 O O . ARG A 1 109 ? 17.206 12.218 34.175 1.00 15.39 88 ARG A O 1
ATOM 792 N N . PRO A 1 110 ? 15.649 10.794 34.959 1.00 14.33 89 PRO A N 1
ATOM 793 C CA . PRO A 1 110 ? 16.187 10.805 36.325 1.00 16.46 89 PRO A CA 1
ATOM 794 C C . PRO A 1 110 ? 17.710 10.628 36.376 1.00 18.50 89 PRO A C 1
ATOM 795 O O . PRO A 1 110 ? 18.380 11.385 37.084 1.00 18.59 89 PRO A O 1
ATOM 799 N N . ASN A 1 111 ? 18.244 9.669 35.622 1.00 20.62 90 ASN A N 1
ATOM 800 C CA . ASN A 1 111 ? 19.681 9.382 35.631 1.00 24.06 90 ASN A CA 1
ATOM 801 C C . ASN A 1 111 ? 20.544 10.497 35.054 1.00 21.34 90 ASN A C 1
ATOM 802 O O . ASN A 1 111 ? 21.766 10.508 35.247 1.00 22.54 90 ASN A O 1
ATOM 807 N N . ALA A 1 112 ? 19.913 11.424 34.337 1.00 18.84 91 ALA A N 1
ATOM 808 C CA . ALA A 1 112 ? 20.640 12.511 33.691 1.00 15.10 91 ALA A CA 1
ATOM 809 C C . ALA A 1 112 ? 20.483 13.833 34.437 1.00 15.68 91 ALA A C 1
ATOM 810 O O . ALA A 1 112 ? 21.002 14.859 34.002 1.00 18.34 91 ALA A O 1
ATOM 812 N N . ARG A 1 113 ? 19.773 13.803 35.563 1.00 15.63 92 ARG A N 1
ATOM 813 C CA . ARG A 1 113 ? 19.570 15.007 36.369 1.00 17.41 92 ARG A CA 1
ATOM 814 C C . ARG A 1 113 ? 20.790 15.330 37.222 1.00 19.68 92 ARG A C 1
ATOM 815 O O . ARG A 1 113 ? 21.608 14.457 37.510 1.00 20.09 92 ARG A O 1
ATOM 823 N N . GLY A 1 114 ? 20.903 16.591 37.621 1.00 21.25 93 GLY A N 1
ATOM 824 C CA . GLY A 1 114 ? 21.990 17.025 38.479 1.00 23.14 93 GLY A CA 1
ATOM 825 C C . GLY A 1 114 ? 23.322 17.169 37.766 1.00 23.57 93 GLY A C 1
ATOM 826 O O . GLY A 1 114 ? 24.372 17.184 38.405 1.00 25.36 93 GLY A O 1
ATOM 827 N N . LYS A 1 115 ? 23.282 17.285 36.442 1.00 23.88 94 LYS A N 1
ATOM 828 C CA . LYS A 1 115 ? 24.496 17.406 35.642 1.00 24.14 94 LYS A CA 1
ATOM 829 C C . LYS A 1 115 ? 24.580 18.751 34.922 1.00 22.64 94 LYS A C 1
ATOM 830 O O . LYS A 1 115 ? 25.524 18.999 34.178 1.00 24.87 94 LYS A O 1
ATOM 836 N N . GLY A 1 116 ? 23.594 19.614 35.142 1.00 20.80 95 GLY A N 1
ATOM 837 C CA . GLY A 1 116 ? 23.547 20.903 34.471 1.00 19.28 95 GLY A CA 1
ATOM 838 C C . GLY A 1 116 ? 22.835 20.911 33.125 1.00 16.22 95 GLY A C 1
ATOM 839 O O . GLY A 1 116 ? 22.814 21.932 32.442 1.00 18.49 95 GLY A O 1
ATOM 840 N N . LEU A 1 117 ? 22.251 19.781 32.735 1.00 16.02 96 LEU A N 1
ATOM 841 C CA . LEU A 1 117 ? 21.568 19.697 31.447 1.00 16.04 96 LEU A CA 1
ATOM 842 C C . LEU A 1 117 ? 20.310 20.562 31.414 1.00 17.09 96 LEU A C 1
ATOM 843 O O . LEU A 1 117 ? 20.012 21.201 30.403 1.00 17.24 96 LEU A O 1
ATOM 848 N N . GLY A 1 118 ? 19.580 20.582 32.526 1.00 18.02 97 GLY A N 1
ATOM 849 C CA . GLY A 1 118 ? 18.367 21.379 32.624 1.00 17.03 97 GLY A CA 1
ATOM 850 C C . GLY A 1 118 ? 18.661 22.859 32.469 1.00 17.66 97 GLY A C 1
ATOM 851 O O . GLY A 1 118 ? 17.946 23.580 31.766 1.00 16.94 97 GLY A O 1
ATOM 852 N N . ALA A 1 119 ? 19.727 23.309 33.123 1.00 18.10 98 ALA A N 1
ATOM 853 C CA . ALA A 1 119 ? 20.148 24.702 33.041 1.00 17.98 98 ALA A CA 1
ATOM 854 C C . ALA A 1 119 ? 20.498 25.068 31.607 1.00 15.46 98 ALA A C 1
ATOM 855 O O . ALA A 1 119 ? 20.133 26.138 31.123 1.00 15.49 98 ALA A O 1
ATOM 857 N N . ALA A 1 120 ? 21.211 24.174 30.927 1.00 14.60 99 ALA A N 1
ATOM 858 C CA . ALA A 1 120 ? 21.580 24.403 29.535 1.00 13.86 99 ALA A CA 1
ATOM 859 C C . ALA A 1 120 ? 20.350 24.492 28.642 1.00 13.47 99 ALA A C 1
ATOM 860 O O . ALA A 1 120 ? 20.270 25.355 27.764 1.00 14.24 99 ALA A O 1
ATOM 862 N N . ALA A 1 121 ? 19.393 23.598 28.866 1.00 13.11 100 ALA A N 1
ATOM 863 C CA . ALA A 1 121 ? 18.157 23.601 28.091 1.00 10.43 100 ALA A CA 1
ATOM 864 C C . ALA A 1 121 ? 17.396 24.917 28.237 1.00 11.87 100 ALA A C 1
ATOM 865 O O . ALA A 1 121 ? 16.902 25.463 27.251 1.00 12.04 100 ALA A O 1
ATOM 867 N N . LEU A 1 122 ? 17.288 25.412 29.467 1.00 12.67 101 LEU A N 1
ATOM 868 C CA . LEU A 1 122 ? 16.591 26.670 29.716 1.00 12.63 101 LEU A CA 1
ATOM 869 C C . LEU A 1 122 ? 17.298 27.863 29.071 1.00 12.74 101 LEU A C 1
ATOM 870 O O . LEU A 1 122 ? 16.648 28.770 28.562 1.00 13.56 101 LEU A O 1
ATOM 875 N N A GLN A 1 123 ? 18.627 27.861 29.096 0.46 12.96 102 GLN A N 1
ATOM 876 N N B GLN A 1 123 ? 18.626 27.858 29.093 0.54 13.79 102 GLN A N 1
ATOM 877 C CA A GLN A 1 123 ? 19.382 28.928 28.453 0.46 13.63 102 GLN A CA 1
ATOM 878 C CA B GLN A 1 123 ? 19.385 28.925 28.452 0.54 15.17 102 GLN A CA 1
ATOM 879 C C A GLN A 1 123 ? 19.119 28.920 26.954 0.46 13.06 102 GLN A C 1
ATOM 880 C C B GLN A 1 123 ? 19.165 28.920 26.947 0.54 13.59 102 GLN A C 1
ATOM 881 O O A GLN A 1 123 ? 18.943 29.969 26.336 0.46 13.82 102 GLN A O 1
ATOM 882 O O B GLN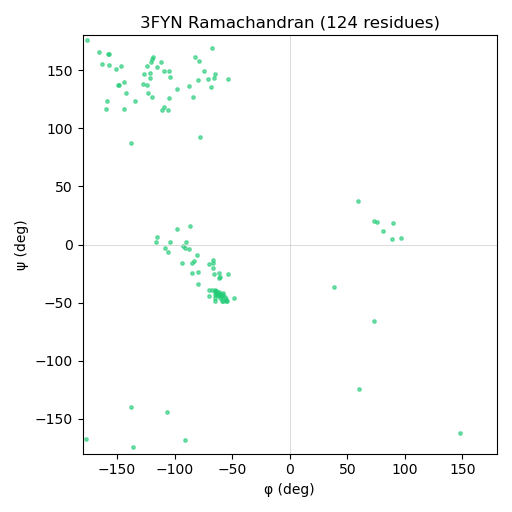 A 1 123 ? 19.061 29.972 26.318 0.54 14.00 102 GLN A O 1
ATOM 893 N N . THR A 1 124 ? 19.080 27.726 26.373 1.00 11.35 103 THR A N 1
ATOM 894 C CA . THR A 1 124 ? 18.825 27.583 24.947 1.00 12.42 103 THR A CA 1
ATOM 895 C C . THR A 1 124 ? 17.450 28.133 24.573 1.00 11.21 103 THR A C 1
ATOM 896 O O . THR A 1 124 ? 17.307 28.850 23.585 1.00 11.40 103 THR A O 1
ATOM 900 N N . VAL A 1 125 ? 16.439 27.805 25.366 1.00 11.00 104 VAL A N 1
ATOM 901 C CA . VAL A 1 125 ? 15.103 28.323 25.107 1.00 11.95 104 VAL A CA 1
ATOM 902 C C . VAL A 1 125 ? 15.080 29.847 25.250 1.00 12.04 104 VAL A C 1
ATOM 903 O O . VAL A 1 125 ? 14.484 30.547 24.428 1.00 11.57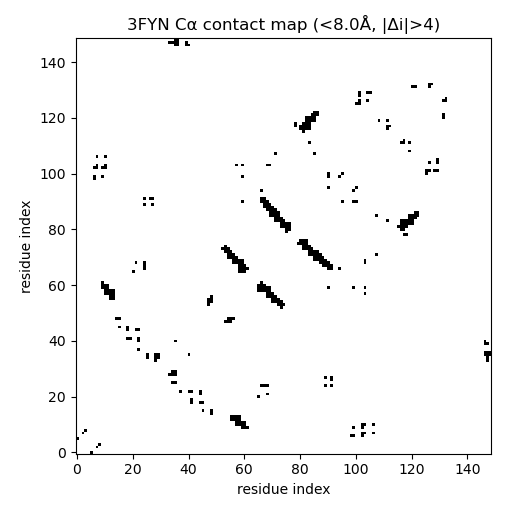 104 VAL A O 1
ATOM 907 N N . LYS A 1 126 ? 15.735 30.366 26.284 1.00 12.45 105 LYS A N 1
ATOM 908 C CA . LYS A 1 126 ? 15.765 31.813 26.494 1.00 12.29 105 LYS A CA 1
ATOM 909 C C . LYS A 1 126 ? 16.453 32.505 25.316 1.00 12.56 105 LYS A C 1
ATOM 910 O O . LYS A 1 126 ? 15.979 33.527 24.825 1.00 14.08 105 LYS A O 1
ATOM 916 N N . GLN A 1 127 ? 17.564 31.946 24.846 1.00 12.51 106 GLN A N 1
ATOM 917 C CA . GLN A 1 127 ? 18.227 32.511 23.671 1.00 14.17 106 GLN A CA 1
ATOM 918 C C . GLN A 1 127 ? 17.314 32.458 22.449 1.00 14.22 106 GLN A C 1
ATOM 919 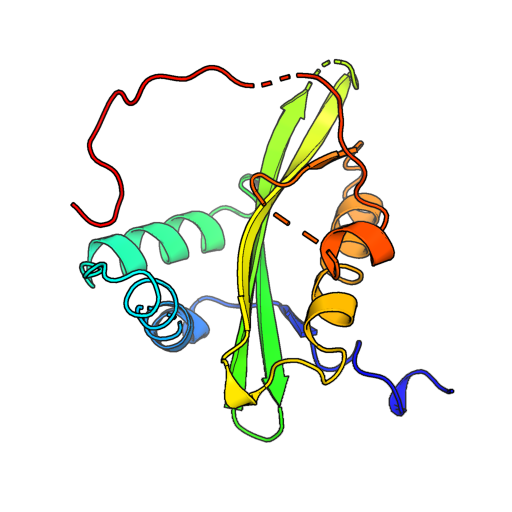O O . GLN A 1 127 ? 17.235 33.412 21.672 1.00 14.58 106 GLN A O 1
ATOM 925 N N . GLY A 1 128 ? 16.618 31.339 22.283 1.00 14.58 107 GLY A N 1
ATOM 926 C CA . GLY A 1 128 ? 15.678 31.200 21.186 1.00 14.07 107 GLY A CA 1
ATOM 927 C C . GLY A 1 128 ? 14.607 32.277 21.234 1.00 12.54 107 GLY A C 1
ATOM 928 O O . GLY A 1 128 ? 14.257 32.872 20.214 1.00 13.22 107 GLY A O 1
ATOM 929 N N . CYS A 1 129 ? 14.088 32.531 22.429 1.00 10.88 108 CYS A N 1
ATOM 930 C CA . CYS A 1 129 ? 13.100 33.588 22.613 1.00 10.65 108 CYS A CA 1
ATOM 931 C C . CYS A 1 129 ? 13.643 34.950 22.195 1.00 10.31 108 CYS A C 1
ATOM 932 O O . CYS A 1 129 ? 12.991 35.680 21.454 1.00 12.31 108 CYS A O 1
ATOM 935 N N . CYS A 1 130 ? 14.837 35.297 22.668 1.00 11.08 109 CYS A N 1
ATOM 936 C CA . CYS A 1 130 ? 15.412 36.592 22.323 1.00 13.35 109 CYS A CA 1
ATOM 937 C C . CYS A 1 130 ? 15.616 36.712 20.818 1.00 12.95 109 CYS A C 1
ATOM 938 O O . CYS A 1 130 ? 15.356 37.762 20.229 1.00 14.32 109 CYS A O 1
ATOM 941 N N . ASP A 1 131 ? 16.071 35.631 20.195 1.00 12.76 110 ASP A N 1
ATOM 942 C CA . ASP A 1 131 ? 16.261 35.614 18.749 1.00 15.32 110 ASP A CA 1
ATOM 943 C C . ASP A 1 131 ? 14.946 35.839 17.999 1.00 17.41 110 ASP A C 1
ATOM 944 O O . ASP A 1 131 ? 14.936 36.372 16.889 1.00 18.37 110 ASP A O 1
ATOM 949 N N . LEU A 1 132 ? 13.841 35.432 18.614 1.00 16.75 111 LEU A N 1
ATOM 950 C CA . LEU A 1 132 ? 12.522 35.543 17.997 1.00 16.81 111 LEU A CA 1
ATOM 951 C C . LEU A 1 132 ? 11.796 36.835 18.367 1.00 18.67 111 LEU A C 1
ATOM 952 O O . LEU A 1 132 ? 10.680 37.076 17.905 1.00 20.77 111 LEU A O 1
ATOM 957 N N . GLY A 1 133 ? 12.422 37.659 19.201 1.00 16.21 112 GLY A N 1
ATOM 958 C CA . GLY A 1 133 ? 11.789 38.883 19.663 1.00 14.91 112 GLY A CA 1
ATOM 959 C C . GLY A 1 133 ? 10.680 38.637 20.671 1.00 15.28 112 GLY A C 1
ATOM 960 O O . GLY A 1 133 ? 9.809 39.494 20.870 1.00 16.01 112 GLY A O 1
ATOM 961 N N . VAL A 1 134 ? 10.708 37.462 21.302 1.00 12.96 113 VAL A N 1
ATOM 962 C CA . VAL A 1 134 ? 9.757 37.117 22.355 1.00 12.81 113 VAL A CA 1
ATOM 963 C C . VAL A 1 134 ? 10.021 37.988 23.584 1.00 14.47 113 VAL A C 1
ATOM 964 O O . VAL A 1 134 ? 11.172 38.180 23.981 1.00 15.17 113 VAL A O 1
ATOM 968 N N . ARG A 1 135 ? 8.955 38.523 24.175 1.00 11.37 114 ARG A N 1
ATOM 969 C CA . ARG A 1 135 ? 9.085 39.602 25.153 1.00 11.95 114 ARG A CA 1
ATOM 970 C C . ARG A 1 135 ? 9.151 39.141 26.605 1.00 11.95 114 ARG A C 1
ATOM 971 O O . ARG A 1 135 ? 9.531 39.910 27.490 1.00 12.68 114 ARG A O 1
ATOM 979 N N . ALA A 1 136 ? 8.765 37.896 26.853 1.00 12.44 115 ALA A N 1
ATOM 980 C CA . ALA A 1 136 ? 8.760 37.348 28.203 1.00 12.65 115 ALA A CA 1
ATOM 981 C C . ALA A 1 136 ? 8.685 35.832 28.113 1.00 12.21 115 ALA A C 1
ATOM 982 O O . ALA A 1 136 ? 8.226 35.288 27.110 1.00 12.89 115 ALA A O 1
ATOM 984 N N . LEU A 1 137 ? 9.161 35.156 29.151 1.00 12.00 116 LEU A N 1
ATOM 985 C CA . LEU A 1 137 ? 9.178 33.698 29.175 1.00 11.14 116 LEU A CA 1
ATOM 986 C C . LEU A 1 137 ? 8.666 33.239 30.531 1.00 12.23 116 LEU A C 1
ATOM 987 O O . LEU A 1 137 ? 9.200 33.636 31.568 1.00 12.89 116 LEU A O 1
ATOM 992 N N . LEU A 1 138 ? 7.619 32.417 30.512 1.00 11.30 117 LEU A N 1
ATOM 993 C CA . LEU A 1 138 ? 6.941 31.975 31.726 1.00 12.97 117 LEU A CA 1
ATOM 994 C C . LEU A 1 138 ? 7.016 30.458 31.868 1.00 13.13 117 LEU A C 1
ATOM 995 O O . LEU A 1 138 ? 7.274 29.747 30.899 1.00 12.37 117 LEU A O 1
ATOM 1000 N N . VAL A 1 139 ? 6.782 29.965 33.078 1.00 13.46 118 VAL A N 1
ATOM 1001 C CA . VAL A 1 139 ? 6.669 28.526 33.297 1.00 15.68 118 VAL A CA 1
ATOM 1002 C C . VAL A 1 139 ? 5.709 28.244 34.441 1.00 20.30 118 VAL A C 1
ATOM 1003 O O . VAL A 1 139 ? 5.728 28.935 35.459 1.00 19.55 118 VAL A O 1
ATOM 1007 N N . GLU A 1 140 ? 4.857 27.241 34.251 1.00 25.57 119 GLU A N 1
ATOM 1008 C CA . GLU A 1 140 ? 3.966 26.758 35.301 1.00 34.12 119 GLU A CA 1
ATOM 1009 C C . GLU A 1 140 ? 4.683 25.699 36.118 1.00 36.55 119 GLU A C 1
ATOM 1010 O O . GLU A 1 140 ? 5.339 24.820 35.560 1.00 34.87 119 GLU A O 1
ATOM 1016 N N . THR A 1 141 ? 4.552 25.777 37.438 1.00 40.49 120 THR A N 1
ATOM 1017 C CA . THR A 1 141 ? 5.150 24.785 38.324 1.00 45.75 120 THR A CA 1
ATOM 1018 C C . THR A 1 141 ? 4.184 24.399 39.439 1.00 45.73 120 THR A C 1
ATOM 1019 O O . THR A 1 141 ? 3.104 24.974 39.559 1.00 45.44 120 THR A O 1
ATOM 1023 N N . GLY A 1 150 ? 14.140 25.573 41.670 1.00 39.63 129 GLY A N 1
ATOM 1024 C CA . GLY A 1 150 ? 15.578 25.453 41.839 1.00 38.98 129 GLY A CA 1
ATOM 1025 C C . GLY A 1 150 ? 16.318 25.681 40.535 1.00 38.36 129 GLY A C 1
ATOM 1026 O O . GLY A 1 150 ? 17.070 26.648 40.393 1.00 38.49 129 GLY A O 1
ATOM 1027 N N . VAL A 1 151 ? 16.107 24.782 39.580 1.00 36.50 130 VAL A N 1
ATOM 1028 C CA . VAL A 1 151 ? 16.673 24.941 38.249 1.00 34.24 130 VAL A CA 1
ATOM 1029 C C . VAL A 1 151 ? 16.079 26.185 37.594 1.00 30.09 130 VAL A C 1
ATOM 1030 O O . VAL A 1 151 ? 16.780 26.949 36.933 1.00 29.51 130 VAL A O 1
ATOM 1034 N N . TYR A 1 152 ? 14.781 26.389 37.795 1.00 28.15 131 TYR A N 1
ATOM 1035 C CA . TYR A 1 152 ? 14.096 27.550 37.232 1.00 27.53 131 TYR A CA 1
ATOM 1036 C C . TYR A 1 152 ? 14.613 28.859 37.823 1.00 30.50 131 TYR A C 1
ATOM 1037 O O . TYR A 1 152 ? 14.837 29.831 37.101 1.00 29.97 131 TYR A O 1
ATOM 1046 N N . SER A 1 153 ? 14.799 28.886 39.138 1.00 33.13 132 SER A N 1
ATOM 1047 C CA . SER A 1 153 ? 15.267 30.098 39.796 1.00 37.11 132 SER A CA 1
ATOM 1048 C C . SER A 1 153 ? 16.615 30.542 39.240 1.00 37.13 132 SER A C 1
ATOM 1049 O O . SER A 1 153 ? 16.822 31.722 38.958 1.00 38.47 132 SER A O 1
ATOM 1052 N N . ARG A 1 154 ? 17.529 29.591 39.077 1.00 36.82 133 ARG A N 1
ATOM 1053 C CA . ARG A 1 154 ? 18.866 29.901 38.584 1.00 37.94 133 ARG A CA 1
ATOM 1054 C C . ARG A 1 154 ? 18.861 30.304 37.111 1.00 35.26 133 ARG A C 1
ATOM 1055 O O . ARG A 1 154 ? 19.824 30.896 36.619 1.00 35.43 133 ARG A O 1
ATOM 1063 N N . ALA A 1 155 ? 17.772 29.985 36.415 1.00 30.52 134 ALA A N 1
ATOM 1064 C CA . ALA A 1 155 ? 17.617 30.352 35.012 1.00 27.62 134 ALA A CA 1
ATOM 1065 C C . ALA A 1 155 ? 16.955 31.722 34.876 1.00 26.24 134 ALA A C 1
ATOM 1066 O O . ALA A 1 155 ? 16.686 32.188 33.765 1.00 27.25 134 ALA A O 1
ATOM 1068 N N . GLY A 1 156 ? 16.686 32.356 36.012 1.00 26.16 135 GLY A N 1
ATOM 1069 C CA . GLY A 1 156 ? 16.135 33.700 36.020 1.00 27.45 135 GLY A CA 1
ATOM 1070 C C . GLY A 1 156 ? 14.627 33.769 36.165 1.00 26.07 135 GLY A C 1
ATOM 1071 O O . GLY A 1 156 ? 14.039 34.849 36.064 1.00 25.52 135 GLY A O 1
ATOM 1072 N N . PHE A 1 157 ? 13.992 32.622 36.389 1.00 25.02 136 PHE A N 1
ATOM 1073 C CA . PHE A 1 157 ? 12.557 32.595 36.635 1.00 26.01 136 PHE A CA 1
ATOM 1074 C C . PHE A 1 157 ? 12.277 32.882 38.099 1.00 31.99 136 PHE A C 1
ATOM 1075 O O . PHE A 1 157 ? 12.763 32.180 38.983 1.00 34.57 136 PHE A O 1
ATOM 1083 N N A GLU A 1 158 ? 11.505 33.932 38.356 0.16 33.86 137 GLU A N 1
ATOM 1084 N N B GLU A 1 158 ? 11.481 33.911 38.352 0.84 33.27 137 GLU A N 1
ATOM 1085 C CA A GLU A 1 158 ? 11.084 34.253 39.714 0.16 35.51 137 GLU A CA 1
ATOM 1086 C CA B GLU A 1 158 ? 11.089 34.246 39.712 0.84 35.56 137 GLU A CA 1
ATOM 1087 C C A GLU A 1 158 ? 9.564 34.255 39.801 0.16 35.43 137 GLU A C 1
ATOM 1088 C C B GLU A 1 158 ? 9.566 34.297 39.808 0.84 33.54 137 GLU A C 1
ATOM 1089 O O A GLU A 1 158 ? 8.877 34.368 38.786 0.16 35.29 137 GLU A O 1
ATOM 1090 O O B GLU A 1 158 ? 8.877 34.459 38.799 0.84 29.98 137 GLU A O 1
ATOM 1101 N N . GLU A 1 159 ? 9.043 34.124 41.016 1.00 35.29 138 GLU A N 1
ATOM 1102 C CA . GLU A 1 159 ? 7.603 34.104 41.223 1.00 40.14 138 GLU A CA 1
ATOM 1103 C C . GLU A 1 159 ? 6.977 35.405 40.736 1.00 42.62 138 GLU A C 1
ATOM 1104 O O . GLU A 1 159 ? 7.481 36.490 41.019 1.00 42.88 138 GLU A O 1
ATOM 1110 N N . SER A 1 160 ? 5.881 35.290 39.994 1.00 44.97 139 SER A N 1
ATOM 1111 C CA . SER A 1 160 ? 5.234 36.455 39.403 1.00 47.30 139 SER A CA 1
ATOM 1112 C C . SER A 1 160 ? 4.270 37.124 40.376 1.00 48.50 139 SER A C 1
ATOM 1113 O O . SER A 1 160 ? 3.978 38.312 40.254 1.00 49.33 139 SER A O 1
ATOM 1116 N N . GLY A 1 161 ? 3.772 36.353 41.337 1.00 48.30 140 GLY A N 1
ATOM 1117 C CA . GLY A 1 161 ? 2.834 36.866 42.318 1.00 47.56 140 GLY A CA 1
ATOM 1118 C C . GLY A 1 161 ? 1.406 36.938 41.808 1.00 47.33 140 GLY A C 1
ATOM 1119 O O . GLY A 1 161 ? 0.543 37.536 42.447 1.00 48.11 140 GLY A O 1
ATOM 1120 N N . ARG A 1 162 ? 1.149 36.323 40.659 1.00 46.25 141 ARG A N 1
ATOM 1121 C CA . ARG A 1 162 ? -0.183 36.364 40.064 1.00 45.61 141 ARG A CA 1
ATOM 1122 C C . ARG A 1 162 ? -0.921 35.034 40.190 1.00 45.03 141 ARG A C 1
ATOM 1123 O O . ARG A 1 162 ? -0.396 33.987 39.816 1.00 44.21 141 ARG A O 1
ATOM 1139 N N . LEU A 1 164 ? -3.207 32.158 39.202 1.00 38.17 143 LEU A N 1
ATOM 1140 C CA . LEU A 1 164 ? -3.633 31.598 37.929 1.00 33.53 143 LEU A CA 1
ATOM 1141 C C . LEU A 1 164 ? -4.931 30.815 38.076 1.00 29.97 143 LEU A C 1
ATOM 1142 O O . LEU A 1 164 ? -5.024 29.877 38.873 1.00 29.41 143 LEU A O 1
ATOM 1147 N N . LEU A 1 165 ? -5.936 31.208 37.305 1.00 25.25 144 LEU A N 1
ATOM 1148 C CA . LEU A 1 165 ? -7.208 30.516 37.323 1.00 21.89 144 LEU A CA 1
ATOM 1149 C C . LEU A 1 165 ? -7.394 29.819 35.993 1.00 19.52 144 LEU A C 1
ATOM 1150 O O . LEU A 1 165 ? -6.805 30.206 34.985 1.00 18.99 144 LEU A O 1
ATOM 1155 N N . GLY A 1 166 ? -8.217 28.786 35.980 1.00 17.66 145 GLY A N 1
ATOM 1156 C CA . GLY A 1 166 ? -8.451 28.091 34.739 1.00 16.69 145 GLY A CA 1
ATOM 1157 C C . GLY A 1 166 ? -9.646 27.180 34.784 1.00 16.74 145 GLY A C 1
ATOM 1158 O O . GLY A 1 166 ? -10.181 26.864 35.851 1.00 18.35 145 GLY A O 1
ATOM 1159 N N . GLN A 1 167 ? -10.070 26.762 33.602 1.00 15.00 146 GLN A N 1
ATOM 1160 C CA . GLN A 1 167 ? -11.046 25.696 33.486 1.00 15.13 146 GLN A CA 1
ATOM 1161 C C . GLN A 1 167 ? -10.768 24.923 32.210 1.00 15.14 146 GLN A C 1
ATOM 1162 O O . GLN A 1 167 ? -10.460 25.509 31.173 1.00 14.82 146 GLN A O 1
ATOM 1168 N N . ALA A 1 168 ? -10.847 23.603 32.304 1.00 15.17 147 ALA A N 1
ATOM 1169 C CA . ALA A 1 168 ? -10.663 22.749 31.146 1.00 13.97 147 ALA A CA 1
ATOM 1170 C C . ALA A 1 168 ? -11.948 22.732 30.333 1.00 14.02 147 ALA A C 1
ATOM 1171 O O . ALA A 1 168 ? -13.046 22.719 30.898 1.00 16.52 147 ALA A O 1
ATOM 1173 N N . LEU A 1 169 ? -11.812 22.730 29.010 1.00 13.51 148 LEU A N 1
ATOM 1174 C CA . LEU A 1 169 ? -12.965 22.606 28.122 1.00 14.11 148 LEU A CA 1
ATOM 1175 C C . LEU A 1 169 ? -12.975 21.239 27.452 1.00 17.25 148 LEU A C 1
ATOM 1176 O O . LEU A 1 169 ? -13.899 20.899 26.713 1.00 21.56 148 LEU A O 1
ATOM 1181 N N . ALA A 1 170 ? -11.941 20.456 27.734 1.00 14.98 149 ALA A N 1
ATOM 1182 C CA . ALA A 1 170 ? -11.775 19.134 27.153 1.00 16.29 149 ALA A CA 1
ATOM 1183 C C . ALA A 1 170 ? -10.854 18.335 28.063 1.00 16.24 149 ALA A C 1
ATOM 1184 O O . ALA A 1 170 ? -10.168 18.911 28.906 1.00 15.25 149 ALA A O 1
ATOM 1186 N N . PRO A 1 171 ? -10.834 17.006 27.906 1.00 19.08 150 PRO A N 1
ATOM 1187 C CA . PRO A 1 171 ? -9.914 16.200 28.709 1.00 19.62 150 PRO A CA 1
ATOM 1188 C C . PRO A 1 171 ? -8.465 16.518 28.361 1.00 16.70 150 PRO A C 1
ATOM 1189 O O . PRO A 1 171 ? -8.153 16.813 27.210 1.00 16.54 150 PRO A O 1
ATOM 1193 N N . PRO A 1 172 ? -7.578 16.442 29.353 1.00 14.27 151 PRO A N 1
ATOM 1194 C CA . PRO A 1 172 ? -6.147 16.571 29.076 1.00 14.71 151 PRO A CA 1
ATOM 1195 C C . PRO A 1 172 ? -5.643 15.380 28.260 1.00 16.53 151 PRO A C 1
ATOM 1196 O O . PRO A 1 172 ? -6.357 14.388 28.095 1.00 17.78 151 PRO A O 1
ATOM 1200 N N . ILE A 1 173 ? -4.418 15.494 27.760 1.00 16.86 152 ILE A N 1
ATOM 1201 C CA . ILE A 1 173 ? -3.858 14.535 26.815 1.00 17.83 152 ILE A CA 1
ATOM 1202 C C . ILE A 1 173 ? -3.765 13.111 27.362 1.00 19.07 152 ILE A C 1
ATOM 1203 O O . ILE A 1 173 ? -3.825 12.149 26.598 1.00 24.00 152 ILE A O 1
ATOM 1208 N N . HIS A 1 174 ? -3.623 12.967 28.676 1.00 18.86 153 HIS A N 1
ATOM 1209 C CA . HIS A 1 174 ? -3.470 11.635 29.251 1.00 21.75 153 HIS A CA 1
ATOM 1210 C C . HIS A 1 174 ? -4.813 10.993 29.533 1.00 29.20 153 HIS A C 1
ATOM 1211 O O . HIS A 1 174 ? -4.900 10.004 30.263 1.00 32.58 153 HIS A O 1
ATOM 1218 N N . GLU A 1 175 ? -5.853 11.564 28.933 1.00 32.54 154 GLU A N 1
ATOM 1219 C CA . GLU A 1 175 ? -7.193 10.997 28.978 1.00 35.66 154 GLU A CA 1
ATOM 1220 C C . GLU A 1 175 ? -7.793 10.954 27.577 1.00 36.80 154 GLU A C 1
ATOM 1221 O O . GLU A 1 175 ? -8.961 11.286 27.378 1.00 37.72 154 GLU A O 1
#

CATH classification: 3.40.630.30

B-factor: mean 22.62, std 10.88, range [8.12, 62.61]

Organism: NCBI:txid77133

InterPro domains:
  IPR000182 GNAT domain [PF00583] (29-136)
  IPR000182 GNAT domain [PS51186] (3-155)
  IPR016181 Acyl-CoA N-acyltransferase [SSF55729] (5-142)
  IPR050832 Bacterial Acetyltransferase [PTHR43877] (1-142)

Radius of gyration: 15.53 Å; Cα contacts (8 Å, |Δi|>4): 218; chains: 1; bounding box: 48×37×31 Å

Sequence (149 aa):
NLYFQGLSSPQVRTAHHIGDVPVLVRRLSSEFYQQEAGFALPHHDAAIRAFKALLGKPDLGRIWLIAEGTESVGYIVLTLGFSEYGGLRGFVDDFFVRPNARGKGLGAAALQQTVKQGCCDLGVRALLVETGVYSRAGFEEESGRLLGQALAPPIHE

Secondary structure (DSSP, 8-state):
--GGGSSGGGEEE--GGGHHHHHH--HHHHHTT----HHHHHHHHHHHHH-GGGEEEEEEEETTEEEEEEEEEEEE---SSEEEEEEEEEE-GGGTTSSHHHHHHHHHHHHHHHTT---EE----HHHHTT-----------SS--TT-

Nearest PDB structures (foldseek):
  3fyn-assembly1_A-2  TM=1.007E+00  e=9.480E-30  uncultured bacterium
  3bj8-assembly2_C  TM=7.457E-01  e=1.216E-07  Mus musculus
  3bj7-assembly2_C  TM=7.497E-01  e=6.271E-07  Mus musculus
  3bj8-assembly2_D  TM=7.368E-01  e=1.615E-06  Mus musculus
  2b3u-assembly1_A  TM=7.176E-01  e=2.850E-06  Homo sapiens